Protein AF-V4HMG2-F1 (afdb_monomer_lite)

Sequence (70 aa):
MSDDPDRTADEPDPTAQDEAVENFLDDAETVLSEYSQGYMDADDALSRLTSDIDDLRAEYENTGDADTEE

pLDDT: mean 80.44, std 19.81, range [43.0, 97.75]

Foldseek 3Di:
DDPDVPDPPQDQDVVLLVVLVVVLVVQLVVLVVCVVVVVDDPVRSVVSNVVSVVVSVCSVVVSRPPPPDD

Radius of gyration: 17.97 Å; chains: 1; bounding box: 58×18×45 Å

Structure (mmCIF, N/CA/C/O backbone):
data_AF-V4HMG2-F1
#
_entry.id   AF-V4HMG2-F1
#
loop_
_atom_site.group_PDB
_atom_site.id
_atom_site.type_symbol
_atom_site.label_atom_id
_atom_site.label_alt_id
_atom_site.label_comp_id
_atom_site.label_asym_id
_atom_site.label_entity_id
_atom_site.label_seq_id
_atom_site.pdbx_PDB_ins_code
_atom_site.Cartn_x
_atom_site.Cartn_y
_atom_site.Cartn_z
_atom_site.occupancy
_atom_site.B_iso_or_equiv
_atom_site.auth_seq_id
_atom_site.auth_comp_id
_atom_site.auth_asym_id
_atom_site.auth_atom_id
_atom_site.pdbx_PDB_model_num
ATOM 1 N N . MET A 1 1 ? 49.916 -14.602 -18.554 1.00 56.22 1 MET A N 1
ATOM 2 C CA . MET A 1 1 ? 48.765 -14.462 -17.648 1.00 56.22 1 MET A CA 1
ATOM 3 C C . MET A 1 1 ? 47.828 -13.529 -18.370 1.00 56.22 1 MET A C 1
ATOM 5 O O . MET A 1 1 ? 48.173 -12.368 -18.527 1.00 56.22 1 MET A O 1
ATOM 9 N N . SER A 1 2 ? 46.798 -14.096 -18.990 1.00 45.16 2 SER A N 1
ATOM 10 C CA . SER A 1 2 ? 45.726 -13.321 -19.600 1.00 45.16 2 SER A CA 1
ATOM 11 C C . SER A 1 2 ? 44.794 -12.953 -18.458 1.00 45.16 2 SER A C 1
ATOM 13 O O . SER A 1 2 ? 44.120 -13.833 -17.929 1.00 45.16 2 SER A O 1
ATOM 15 N N . ASP A 1 3 ? 44.865 -11.704 -18.015 1.00 51.62 3 ASP A N 1
ATOM 16 C CA . ASP A 1 3 ? 43.767 -11.092 -17.280 1.00 51.62 3 ASP A CA 1
ATOM 17 C C . ASP A 1 3 ? 42.636 -10.932 -18.293 1.00 51.62 3 ASP A C 1
ATOM 19 O O . ASP A 1 3 ? 42.787 -10.232 -19.294 1.00 51.62 3 ASP A O 1
ATOM 23 N N . ASP A 1 4 ? 41.575 -11.694 -18.079 1.00 49.00 4 ASP A N 1
ATOM 24 C CA . ASP A 1 4 ? 40.310 -11.614 -18.790 1.00 49.00 4 ASP A CA 1
ATOM 25 C C . ASP A 1 4 ? 39.436 -10.638 -17.982 1.00 49.00 4 ASP A C 1
ATOM 27 O O . ASP A 1 4 ? 39.018 -10.994 -16.878 1.00 49.00 4 ASP A O 1
ATOM 31 N N . PRO A 1 5 ? 39.252 -9.377 -18.421 1.00 55.47 5 PRO A N 1
ATOM 32 C CA . PRO A 1 5 ? 38.456 -8.397 -17.684 1.00 55.47 5 PRO A CA 1
ATOM 33 C C . PRO A 1 5 ? 36.947 -8.534 -17.959 1.00 55.47 5 PRO A C 1
ATOM 35 O O . PRO A 1 5 ? 36.179 -7.657 -17.579 1.00 55.47 5 PRO A O 1
ATOM 38 N N . ASP A 1 6 ? 36.511 -9.607 -18.620 1.00 49.75 6 ASP A N 1
ATOM 39 C CA . ASP A 1 6 ? 35.188 -9.730 -19.236 1.00 49.75 6 ASP A CA 1
ATOM 40 C C . ASP A 1 6 ? 34.295 -10.698 -18.438 1.00 49.75 6 ASP A C 1
ATOM 42 O O . ASP A 1 6 ? 33.826 -11.729 -18.920 1.00 49.75 6 ASP A O 1
ATOM 46 N N . ARG A 1 7 ? 34.133 -10.433 -17.133 1.00 46.19 7 ARG A N 1
ATOM 47 C CA . ARG A 1 7 ? 33.235 -11.248 -16.292 1.00 46.19 7 ARG A CA 1
ATOM 48 C C . ARG A 1 7 ? 32.494 -10.509 -15.180 1.00 46.19 7 ARG A C 1
ATOM 50 O O . ARG A 1 7 ? 32.058 -11.149 -14.232 1.00 46.19 7 ARG A O 1
ATOM 57 N N . THR A 1 8 ? 32.355 -9.190 -15.279 1.00 51.62 8 THR A N 1
ATOM 58 C CA . THR A 1 8 ? 31.601 -8.390 -14.292 1.00 51.62 8 THR A CA 1
ATOM 59 C C . THR A 1 8 ? 30.568 -7.453 -14.923 1.00 51.62 8 THR A C 1
ATOM 61 O O . THR A 1 8 ? 30.088 -6.561 -14.240 1.00 51.62 8 THR A O 1
ATOM 64 N N . ALA A 1 9 ? 30.250 -7.603 -16.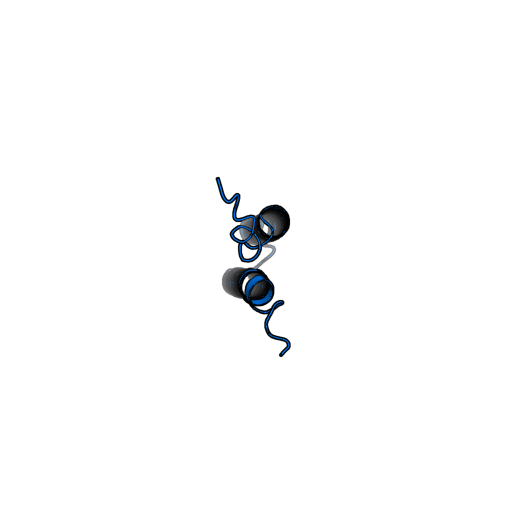214 1.00 50.06 9 ALA A N 1
ATOM 65 C CA . ALA A 1 9 ? 29.310 -6.720 -16.921 1.00 50.06 9 ALA A CA 1
ATOM 66 C C . ALA A 1 9 ? 27.848 -7.216 -16.919 1.00 50.06 9 ALA A C 1
ATOM 68 O O . ALA A 1 9 ? 26.979 -6.502 -17.388 1.00 50.06 9 ALA A O 1
ATOM 69 N N . ASP A 1 10 ? 27.586 -8.407 -16.373 1.00 50.75 10 ASP A N 1
ATOM 70 C CA . ASP A 1 10 ? 26.260 -9.056 -16.343 1.00 50.75 10 ASP A CA 1
ATOM 71 C 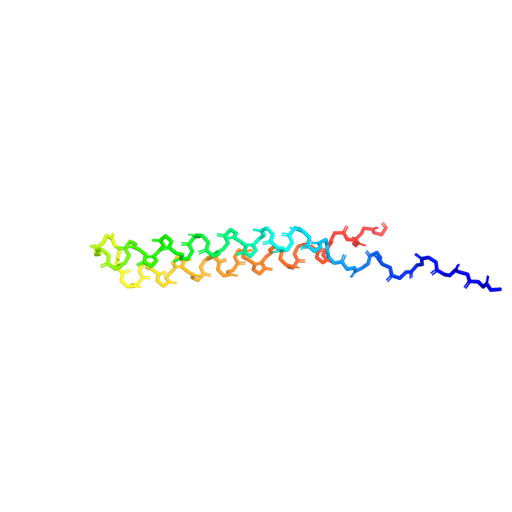C . ASP A 1 10 ? 25.774 -9.275 -14.896 1.00 50.75 10 ASP A C 1
ATOM 73 O O . ASP A 1 10 ? 24.957 -10.147 -14.616 1.00 50.75 10 ASP A O 1
ATOM 77 N N . GLU A 1 11 ? 26.341 -8.542 -13.931 1.00 57.34 11 GLU A N 1
ATOM 78 C CA . GLU A 1 11 ? 25.777 -8.479 -12.585 1.00 57.34 11 GLU A CA 1
ATOM 79 C C . GLU A 1 11 ? 25.019 -7.155 -12.459 1.00 57.34 11 GLU A C 1
ATOM 81 O O . GLU A 1 11 ? 25.605 -6.097 -12.706 1.00 57.34 11 GLU A O 1
ATOM 86 N N . PRO A 1 12 ? 23.720 -7.202 -12.120 1.00 57.91 12 PRO A N 1
ATOM 87 C CA . PRO A 1 12 ? 22.931 -6.000 -11.895 1.00 57.91 12 PRO A CA 1
ATOM 88 C C . PRO A 1 12 ? 23.623 -5.130 -10.845 1.00 57.91 12 PRO A C 1
ATOM 90 O O . PRO A 1 12 ? 24.207 -5.668 -9.901 1.00 57.91 12 PRO A O 1
ATOM 93 N N . ASP A 1 13 ? 23.575 -3.802 -11.005 1.00 65.25 13 ASP A N 1
ATOM 94 C CA . ASP A 1 13 ? 24.215 -2.893 -10.053 1.00 65.25 13 ASP A CA 1
ATOM 95 C C . ASP A 1 13 ? 23.674 -3.194 -8.642 1.00 65.25 13 ASP A C 1
ATOM 97 O O . ASP A 1 13 ? 22.484 -2.977 -8.384 1.00 65.25 13 ASP A O 1
ATOM 101 N N . PRO A 1 14 ? 24.512 -3.719 -7.725 1.00 67.31 14 PRO A N 1
ATOM 102 C CA . PRO A 1 14 ? 24.034 -4.177 -6.427 1.00 67.31 14 PRO A CA 1
ATOM 103 C C . PRO A 1 14 ? 23.443 -3.023 -5.617 1.00 67.31 14 PRO A C 1
ATOM 105 O O . PRO A 1 14 ? 22.549 -3.241 -4.809 1.00 67.31 14 PRO A O 1
ATOM 108 N N . THR A 1 15 ? 23.880 -1.786 -5.874 1.00 76.06 15 THR A N 1
ATOM 109 C CA . THR A 1 15 ? 23.380 -0.607 -5.165 1.00 76.06 15 THR A CA 1
ATOM 110 C C . THR A 1 15 ? 21.985 -0.193 -5.626 1.00 76.06 15 THR A C 1
ATOM 112 O O . THR A 1 15 ? 21.187 0.231 -4.797 1.00 76.06 15 THR A O 1
ATOM 115 N N . ALA A 1 16 ? 21.655 -0.385 -6.908 1.00 77.00 16 ALA A N 1
ATOM 116 C CA . ALA A 1 16 ? 20.306 -0.140 -7.421 1.00 77.00 16 ALA A CA 1
ATOM 117 C C . ALA A 1 16 ? 19.302 -1.175 -6.886 1.00 77.00 16 ALA A C 1
ATOM 119 O O . ALA A 1 16 ? 18.166 -0.841 -6.555 1.00 77.00 16 ALA A O 1
ATOM 120 N N . GLN A 1 17 ? 19.734 -2.432 -6.749 1.00 82.88 17 GLN A N 1
ATOM 121 C CA . GLN A 1 17 ? 18.916 -3.488 -6.149 1.00 82.88 17 GLN A CA 1
ATOM 122 C C . GLN A 1 17 ? 18.689 -3.268 -4.655 1.00 82.88 17 GLN A C 1
ATOM 124 O O . GLN A 1 17 ? 17.566 -3.432 -4.179 1.00 82.88 17 GLN A O 1
ATOM 129 N N . ASP A 1 18 ? 19.739 -2.881 -3.929 1.00 86.94 18 ASP A N 1
ATOM 130 C CA . ASP A 1 18 ? 19.632 -2.541 -2.513 1.00 86.94 18 ASP A CA 1
ATOM 131 C C . ASP A 1 18 ? 18.654 -1.366 -2.312 1.00 86.94 18 ASP A C 1
ATOM 133 O O . ASP A 1 18 ? 17.770 -1.458 -1.463 1.00 86.94 18 ASP A O 1
ATOM 137 N N . GLU A 1 19 ? 18.718 -0.323 -3.149 1.00 89.88 19 GLU A N 1
ATOM 138 C CA . GLU A 1 19 ? 17.783 0.814 -3.106 1.00 89.88 19 GLU A CA 1
ATOM 139 C C . GLU A 1 19 ? 16.330 0.392 -3.397 1.00 89.88 19 GLU A C 1
ATOM 141 O O . GLU A 1 19 ? 15.408 0.803 -2.690 1.00 89.88 19 GLU A O 1
ATOM 146 N N . ALA A 1 20 ? 16.099 -0.468 -4.394 1.00 90.75 20 ALA A N 1
ATOM 147 C CA . ALA A 1 20 ? 14.761 -0.978 -4.703 1.00 90.75 20 ALA A CA 1
ATOM 148 C C . ALA A 1 20 ? 14.165 -1.796 -3.541 1.00 90.75 20 ALA A C 1
ATOM 150 O O . ALA A 1 20 ? 12.983 -1.659 -3.217 1.00 90.75 20 ALA A O 1
ATOM 151 N N . VAL A 1 21 ? 14.985 -2.621 -2.880 1.00 93.25 21 VAL A N 1
ATOM 152 C CA . VAL A 1 21 ? 14.570 -3.389 -1.696 1.00 93.25 21 VAL A CA 1
ATOM 153 C C . VAL A 1 21 ? 14.293 -2.471 -0.508 1.00 93.25 21 VAL A C 1
ATOM 155 O O . VAL A 1 21 ? 13.294 -2.675 0.181 1.00 93.25 21 VAL A O 1
ATOM 158 N N . GLU A 1 22 ? 15.141 -1.473 -0.258 1.00 94.69 22 GLU A N 1
ATOM 159 C CA . GLU A 1 22 ? 14.931 -0.487 0.809 1.00 94.69 22 GLU 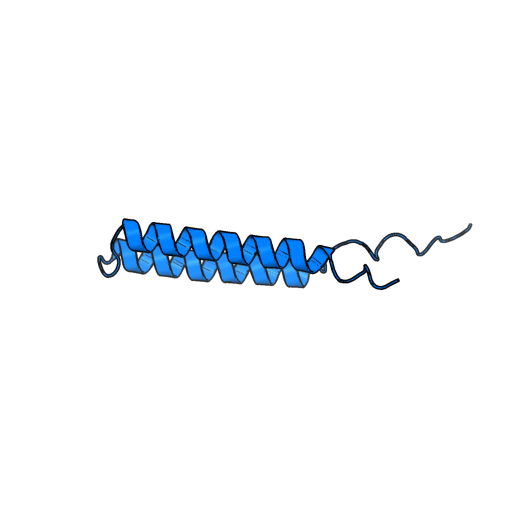A CA 1
ATOM 160 C C . GLU A 1 22 ? 13.604 0.259 0.624 1.00 94.69 22 GLU A C 1
ATOM 162 O O . GLU A 1 22 ? 12.795 0.300 1.552 1.00 94.69 22 GLU A O 1
ATOM 167 N N . ASN A 1 23 ? 13.325 0.738 -0.592 1.00 93.19 23 ASN A N 1
ATOM 168 C CA . ASN A 1 23 ? 12.064 1.406 -0.916 1.00 93.19 23 ASN A CA 1
ATOM 169 C C . ASN A 1 23 ? 10.849 0.495 -0.675 1.00 93.19 23 ASN A C 1
ATOM 171 O O . ASN A 1 23 ? 9.886 0.902 -0.026 1.00 93.19 23 ASN A O 1
ATOM 175 N N . PHE A 1 24 ? 10.914 -0.764 -1.122 1.00 96.00 24 PHE A N 1
ATOM 176 C CA . PHE A 1 24 ? 9.851 -1.739 -0.869 1.00 96.00 24 PHE A CA 1
ATOM 177 C C . PHE A 1 24 ? 9.598 -1.956 0.634 1.00 96.00 24 PHE A C 1
ATOM 179 O O . PHE A 1 24 ? 8.448 -2.074 1.062 1.00 96.00 24 PHE A O 1
ATOM 186 N N . LEU A 1 25 ? 10.656 -2.031 1.449 1.00 97.75 25 LEU A N 1
ATOM 187 C CA . LEU A 1 25 ? 10.521 -2.224 2.894 1.00 97.75 25 LEU A CA 1
ATOM 188 C C . LEU A 1 25 ? 9.864 -1.017 3.578 1.00 97.75 25 LEU A C 1
ATOM 190 O O . LEU A 1 25 ? 8.999 -1.219 4.434 1.00 97.75 25 LEU A O 1
ATOM 194 N N . ASP A 1 26 ? 10.225 0.203 3.178 1.00 97.62 26 ASP A N 1
ATOM 195 C CA . ASP A 1 26 ? 9.627 1.440 3.695 1.00 97.62 26 ASP A CA 1
ATOM 196 C C . ASP A 1 26 ? 8.130 1.542 3.341 1.00 97.62 26 ASP A C 1
ATOM 198 O O . ASP A 1 26 ? 7.289 1.886 4.188 1.00 97.62 26 ASP A O 1
ATOM 202 N N . ASP A 1 27 ? 7.767 1.179 2.109 1.00 96.69 27 ASP A N 1
ATOM 203 C CA . ASP A 1 27 ? 6.373 1.144 1.664 1.00 96.69 27 ASP A CA 1
ATOM 204 C C . ASP A 1 27 ? 5.572 0.072 2.418 1.00 96.69 27 ASP A C 1
ATOM 206 O O . ASP A 1 27 ? 4.482 0.346 2.939 1.00 96.69 27 ASP A O 1
ATOM 210 N N . ALA A 1 28 ? 6.135 -1.127 2.586 1.00 97.56 28 ALA A N 1
ATOM 211 C CA . ALA A 1 28 ? 5.505 -2.204 3.343 1.00 97.56 28 ALA A CA 1
ATOM 212 C C . ALA A 1 28 ? 5.301 -1.842 4.828 1.00 97.56 28 ALA A C 1
ATOM 214 O O . ALA A 1 28 ? 4.261 -2.177 5.410 1.00 97.56 28 ALA A O 1
ATOM 215 N N . GLU A 1 29 ? 6.254 -1.140 5.453 1.00 97.69 29 GLU A N 1
ATOM 216 C CA . GLU A 1 29 ? 6.111 -0.645 6.826 1.00 97.69 29 GLU A CA 1
ATOM 217 C C . GLU A 1 29 ? 4.994 0.401 6.930 1.00 97.69 29 GLU A C 1
ATOM 219 O O . GLU A 1 29 ? 4.191 0.363 7.870 1.00 97.69 29 GLU A O 1
ATOM 224 N N . THR A 1 30 ? 4.875 1.279 5.932 1.00 97.44 30 THR A N 1
ATOM 225 C CA . THR A 1 30 ? 3.783 2.254 5.847 1.00 97.44 30 THR A CA 1
ATOM 226 C C . THR A 1 30 ? 2.426 1.555 5.771 1.00 97.44 30 THR A C 1
ATOM 228 O O . THR A 1 30 ? 1.550 1.838 6.591 1.00 97.44 30 THR A O 1
ATOM 231 N N . VAL A 1 31 ? 2.265 0.574 4.876 1.00 97.50 31 VAL A N 1
ATOM 232 C CA . VAL A 1 31 ? 1.019 -0.203 4.748 1.00 97.50 31 VAL A CA 1
ATOM 233 C C . VAL A 1 31 ? 0.672 -0.921 6.051 1.00 97.50 31 VAL A C 1
ATOM 235 O O . VAL A 1 31 ? -0.466 -0.853 6.525 1.00 97.50 31 VAL A O 1
ATOM 238 N N . LEU A 1 32 ? 1.650 -1.583 6.676 1.00 97.00 32 LEU A N 1
ATOM 239 C CA . LEU A 1 32 ? 1.441 -2.272 7.949 1.00 97.00 32 LEU A CA 1
ATOM 240 C C . LEU A 1 32 ? 1.023 -1.302 9.060 1.00 97.00 32 LEU A C 1
ATOM 242 O O . LEU A 1 32 ? 0.152 -1.627 9.874 1.00 97.00 32 LEU A O 1
ATOM 246 N N . SER A 1 33 ? 1.641 -0.124 9.105 1.00 97.44 33 SER A N 1
ATOM 247 C CA . SER A 1 33 ? 1.334 0.928 10.070 1.00 97.44 33 SER A CA 1
ATOM 248 C C . SER A 1 33 ? -0.087 1.460 9.885 1.00 97.44 33 SER A C 1
ATOM 250 O O . SER A 1 33 ? -0.830 1.578 10.864 1.00 97.44 33 SER A O 1
ATOM 252 N N . GLU A 1 34 ? -0.501 1.729 8.647 1.00 97.00 34 GLU A N 1
ATOM 253 C CA . GLU A 1 34 ? -1.847 2.207 8.322 1.00 97.00 34 GLU A CA 1
ATOM 254 C C . GLU A 1 34 ? -2.916 1.152 8.626 1.00 97.00 34 GLU A C 1
ATOM 256 O O . GLU A 1 34 ? -3.919 1.461 9.278 1.00 97.00 34 GLU A O 1
ATOM 261 N N . TYR A 1 35 ? -2.670 -0.108 8.257 1.00 96.38 35 TYR A N 1
ATOM 262 C CA . TYR A 1 35 ? -3.545 -1.230 8.599 1.00 96.38 35 TYR A CA 1
ATOM 263 C C . TYR A 1 35 ? -3.673 -1.413 10.119 1.00 96.38 35 TYR A C 1
ATOM 265 O O . TYR A 1 35 ? -4.778 -1.504 10.654 1.00 96.38 35 TYR A O 1
ATOM 273 N N . SER A 1 36 ? -2.553 -1.400 10.850 1.00 96.56 36 SER A N 1
ATOM 274 C CA . SER A 1 36 ? -2.542 -1.591 12.311 1.00 96.56 36 SER A CA 1
ATOM 275 C C . SER A 1 36 ? -3.264 -0.473 13.063 1.00 96.56 36 SER A C 1
ATOM 277 O O . SER A 1 36 ? -3.827 -0.702 14.135 1.00 96.56 36 SER A O 1
ATOM 279 N N . GLN A 1 37 ? -3.257 0.740 12.511 1.00 96.94 37 GLN A N 1
ATOM 280 C CA . GLN A 1 37 ? -3.983 1.888 13.050 1.00 96.94 37 GLN A CA 1
ATOM 281 C C . GLN A 1 37 ? -5.464 1.911 12.634 1.00 96.94 37 GLN A C 1
ATOM 283 O O . GLN A 1 37 ? -6.227 2.729 13.150 1.00 96.94 37 GLN A O 1
ATOM 288 N N . GLY A 1 38 ? -5.887 1.008 11.743 1.00 96.88 38 GLY A N 1
ATOM 289 C CA . GLY A 1 38 ? -7.244 0.953 11.203 1.00 96.88 38 GLY A CA 1
ATOM 290 C C . GLY A 1 38 ? -7.543 2.047 10.175 1.00 96.88 38 GLY A C 1
ATOM 291 O O . GLY A 1 38 ? -8.711 2.352 9.946 1.00 96.88 38 GLY A O 1
ATOM 292 N N . TYR A 1 39 ? -6.510 2.656 9.583 1.00 94.88 39 TYR A N 1
ATOM 293 C CA . TYR A 1 39 ? -6.645 3.607 8.473 1.00 94.88 39 TYR A CA 1
ATOM 294 C C . TYR A 1 39 ? -6.755 2.920 7.109 1.00 94.88 39 TYR A C 1
ATOM 296 O O . TYR A 1 39 ? -7.149 3.568 6.143 1.00 94.88 39 TYR A O 1
ATOM 304 N N . MET A 1 40 ? -6.430 1.628 7.040 1.00 96.25 40 MET A N 1
ATOM 305 C CA . MET A 1 40 ? -6.490 0.821 5.827 1.00 96.25 40 MET A CA 1
ATOM 306 C C . MET A 1 40 ? -7.167 -0.521 6.113 1.00 96.25 40 MET A C 1
ATOM 308 O O . MET A 1 40 ? -6.895 -1.153 7.137 1.00 96.25 40 MET A O 1
ATOM 312 N N . ASP A 1 41 ? -8.041 -0.954 5.206 1.00 97.25 41 ASP A N 1
ATOM 313 C CA . ASP A 1 41 ? -8.691 -2.262 5.270 1.00 97.25 41 ASP A CA 1
ATOM 314 C C . ASP A 1 41 ? -7.737 -3.383 4.826 1.00 97.25 41 ASP A C 1
ATOM 316 O O . ASP A 1 41 ? -6.782 -3.161 4.083 1.00 97.25 41 ASP A O 1
ATOM 320 N N . ALA A 1 42 ? -7.999 -4.618 5.267 1.00 96.19 42 ALA A N 1
ATOM 321 C CA . ALA A 1 42 ? -7.135 -5.764 4.961 1.00 96.19 42 ALA A CA 1
ATOM 322 C C . ALA A 1 42 ? -7.008 -6.026 3.450 1.00 96.19 42 ALA A C 1
ATOM 324 O O . ALA A 1 42 ? -5.919 -6.335 2.973 1.00 96.19 42 ALA A O 1
ATOM 325 N N . ASP A 1 43 ? -8.107 -5.894 2.704 1.00 97.69 43 ASP A N 1
ATOM 326 C CA . ASP A 1 43 ? -8.113 -6.116 1.255 1.00 97.69 43 ASP A CA 1
ATOM 327 C C . ASP A 1 43 ? -7.302 -5.038 0.520 1.00 97.69 43 ASP A C 1
ATOM 329 O O . ASP A 1 43 ? -6.529 -5.361 -0.383 1.00 97.69 43 ASP A O 1
ATOM 333 N N . ASP A 1 44 ? -7.408 -3.779 0.953 1.00 97.06 44 ASP A N 1
ATOM 334 C CA . ASP A 1 44 ? -6.637 -2.666 0.392 1.00 97.06 44 ASP A CA 1
ATOM 335 C C . ASP A 1 44 ? -5.143 -2.816 0.701 1.00 97.06 44 ASP A C 1
ATOM 337 O O . ASP A 1 44 ? -4.310 -2.661 -0.193 1.00 97.06 44 ASP A O 1
ATOM 341 N N . ALA A 1 45 ? -4.798 -3.202 1.934 1.00 96.75 45 ALA A N 1
ATOM 342 C CA . ALA A 1 45 ? -3.419 -3.473 2.334 1.00 96.75 45 ALA A CA 1
ATOM 343 C C . ALA A 1 45 ? -2.798 -4.606 1.506 1.00 96.75 45 ALA A C 1
ATOM 345 O O . ALA A 1 45 ? -1.681 -4.476 1.007 1.00 96.75 45 ALA A O 1
ATOM 346 N N . LEU A 1 46 ? -3.532 -5.706 1.309 1.00 97.12 46 LEU A N 1
ATOM 347 C CA . LEU A 1 46 ? -3.081 -6.823 0.476 1.00 97.12 46 LEU A CA 1
ATOM 348 C C . LEU A 1 46 ? -2.951 -6.428 -0.997 1.00 97.12 46 LEU A C 1
ATOM 350 O O . LEU A 1 46 ? -1.985 -6.828 -1.649 1.00 97.12 46 LEU A O 1
ATOM 354 N N . SER A 1 47 ? -3.894 -5.644 -1.526 1.00 97.50 47 SER A N 1
ATOM 355 C CA . SER A 1 47 ? -3.826 -5.154 -2.904 1.00 97.50 47 SER A CA 1
ATOM 356 C C . SER A 1 47 ? -2.616 -4.248 -3.114 1.00 97.50 47 SER A C 1
ATOM 358 O O . SER A 1 47 ? -1.971 -4.343 -4.156 1.00 97.50 47 SER A O 1
ATOM 360 N N . ARG A 1 48 ? -2.301 -3.392 -2.137 1.00 96.38 48 ARG A N 1
ATOM 361 C CA . ARG A 1 48 ? -1.157 -2.483 -2.205 1.00 96.38 48 ARG A CA 1
ATOM 362 C C . ARG A 1 48 ? 0.166 -3.238 -2.140 1.00 96.38 48 ARG A C 1
ATOM 364 O O . ARG A 1 48 ? 0.936 -3.143 -3.082 1.00 96.38 48 ARG A O 1
ATOM 371 N N . LEU A 1 49 ? 0.335 -4.123 -1.154 1.00 96.94 49 LEU A N 1
ATOM 372 C CA . LEU A 1 49 ? 1.520 -4.985 -1.057 1.00 96.94 49 LEU A CA 1
ATOM 373 C C . LEU A 1 49 ? 1.730 -5.852 -2.305 1.00 96.94 49 LEU A C 1
ATOM 375 O O . LEU A 1 49 ? 2.863 -6.131 -2.676 1.00 96.94 49 LEU A O 1
ATOM 379 N N . THR A 1 50 ? 0.651 -6.303 -2.954 1.00 96.88 50 THR A N 1
ATOM 380 C CA . THR A 1 50 ? 0.763 -7.049 -4.217 1.00 96.88 50 THR A CA 1
ATOM 381 C C . THR A 1 50 ? 1.340 -6.169 -5.325 1.00 96.88 50 THR A C 1
ATOM 383 O O . THR A 1 50 ? 2.233 -6.622 -6.033 1.00 96.88 50 THR A O 1
ATOM 386 N N . SER A 1 51 ? 0.875 -4.920 -5.435 1.00 96.62 51 SER A N 1
ATOM 387 C CA . SER A 1 51 ? 1.424 -3.941 -6.381 1.00 96.62 51 SER A CA 1
ATOM 388 C C . SER A 1 51 ? 2.899 -3.667 -6.102 1.00 96.62 51 SER A C 1
ATOM 390 O O . SER A 1 51 ? 3.706 -3.769 -7.015 1.00 96.62 51 SER A O 1
ATOM 392 N N . ASP A 1 52 ? 3.260 -3.418 -4.841 1.00 95.31 52 ASP A N 1
ATOM 393 C CA . ASP A 1 52 ? 4.640 -3.106 -4.453 1.00 95.31 52 ASP A CA 1
ATOM 394 C C . ASP A 1 52 ? 5.594 -4.288 -4.762 1.00 95.31 52 ASP A C 1
ATOM 396 O O . ASP A 1 52 ? 6.744 -4.095 -5.153 1.00 95.31 52 ASP A O 1
ATOM 400 N N . ILE A 1 53 ? 5.114 -5.537 -4.647 1.00 96.06 53 ILE A N 1
ATOM 401 C CA . ILE A 1 53 ? 5.863 -6.743 -5.053 1.00 96.06 53 ILE A CA 1
ATOM 402 C C . ILE A 1 53 ? 6.048 -6.814 -6.572 1.00 96.06 53 ILE A C 1
ATOM 404 O O . ILE A 1 53 ? 7.112 -7.233 -7.034 1.00 96.06 53 ILE A O 1
ATOM 408 N N . ASP A 1 54 ? 5.016 -6.483 -7.348 1.00 95.00 54 ASP A N 1
ATOM 409 C CA . ASP A 1 54 ? 5.098 -6.490 -8.809 1.00 95.00 54 ASP A CA 1
ATOM 410 C C . ASP A 1 54 ? 6.042 -5.387 -9.312 1.00 95.00 54 ASP A C 1
ATOM 412 O O . ASP A 1 54 ? 6.852 -5.651 -10.201 1.00 95.00 54 ASP A O 1
ATOM 416 N N . ASP A 1 55 ? 6.026 -4.208 -8.686 1.00 91.56 55 ASP A N 1
ATOM 417 C CA . ASP A 1 55 ? 6.955 -3.112 -8.981 1.00 91.56 55 ASP A CA 1
ATOM 418 C C . ASP A 1 55 ? 8.404 -3.507 -8.649 1.00 91.56 55 ASP A C 1
ATOM 420 O O . ASP A 1 55 ? 9.297 -3.350 -9.483 1.00 91.56 55 ASP A O 1
ATOM 424 N N . LEU A 1 56 ? 8.640 -4.128 -7.484 1.00 93.50 56 LEU A N 1
ATOM 425 C CA . LEU A 1 56 ? 9.960 -4.658 -7.131 1.00 93.50 56 LEU A CA 1
ATOM 426 C C . LEU A 1 56 ? 10.440 -5.689 -8.161 1.00 93.50 56 LEU A C 1
ATOM 428 O O . LEU A 1 56 ? 11.585 -5.640 -8.600 1.00 93.50 56 LEU A O 1
ATOM 432 N N . ARG A 1 57 ? 9.579 -6.622 -8.587 1.00 90.81 57 ARG A N 1
ATOM 433 C CA . ARG A 1 57 ? 9.940 -7.595 -9.633 1.00 90.81 57 ARG A CA 1
ATOM 434 C C . ARG A 1 57 ? 10.293 -6.919 -10.947 1.00 90.81 57 ARG A C 1
ATOM 436 O O . ARG A 1 57 ? 11.282 -7.313 -11.558 1.00 90.81 57 ARG A O 1
ATOM 443 N N . ALA A 1 58 ? 9.516 -5.922 -11.358 1.00 88.19 58 ALA A N 1
ATOM 444 C CA . ALA A 1 58 ? 9.765 -5.187 -12.587 1.00 88.19 58 ALA A CA 1
ATOM 445 C C . ALA A 1 58 ? 11.134 -4.493 -12.561 1.00 88.19 58 ALA A C 1
ATOM 447 O O . ALA A 1 58 ? 11.841 -4.547 -13.560 1.00 88.19 58 ALA A O 1
ATOM 448 N N . GLU A 1 59 ? 11.560 -3.923 -11.431 1.00 87.19 59 GLU A N 1
ATOM 449 C CA . GLU A 1 59 ? 12.904 -3.338 -11.287 1.00 87.19 59 GLU A CA 1
ATOM 450 C C . GLU A 1 59 ? 14.023 -4.384 -11.445 1.00 87.19 59 GLU A C 1
ATOM 452 O O . GLU A 1 59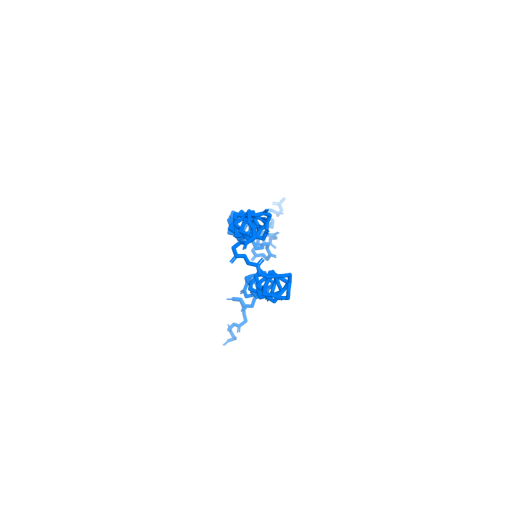 ? 15.018 -4.151 -12.140 1.00 87.19 59 GLU A O 1
ATOM 457 N N . TYR A 1 60 ? 13.844 -5.582 -10.879 1.00 83.62 60 TYR A N 1
ATOM 458 C CA . TYR A 1 60 ? 14.801 -6.683 -11.045 1.00 83.62 60 TYR A CA 1
ATOM 459 C C . TYR A 1 60 ? 14.832 -7.236 -12.477 1.00 83.62 60 TYR A C 1
ATOM 461 O O . TYR A 1 60 ? 15.906 -7.580 -12.970 1.00 83.62 60 TYR A O 1
ATOM 469 N N . GLU A 1 61 ? 13.680 -7.327 -13.142 1.00 82.12 61 GLU A N 1
ATOM 470 C CA . GLU A 1 61 ? 13.574 -7.777 -14.535 1.00 82.12 61 GLU A CA 1
ATOM 471 C C . GLU A 1 61 ? 14.158 -6.732 -15.500 1.00 82.12 61 GLU A C 1
ATOM 473 O O . GLU A 1 61 ? 14.971 -7.068 -16.357 1.00 82.12 61 GLU A O 1
ATOM 478 N N . ASN A 1 62 ? 13.845 -5.449 -15.302 1.00 69.19 62 ASN A N 1
ATOM 479 C CA . ASN A 1 62 ? 14.301 -4.343 -16.146 1.00 69.19 62 ASN A CA 1
ATOM 480 C C . ASN A 1 62 ? 15.815 -4.094 -16.031 1.00 69.19 62 ASN A C 1
ATOM 482 O O . ASN A 1 62 ? 16.456 -3.695 -17.002 1.00 69.19 62 ASN A O 1
ATOM 486 N N . THR A 1 63 ? 16.421 -4.400 -14.878 1.00 59.88 63 THR A N 1
ATOM 487 C CA . THR A 1 63 ? 17.886 -4.377 -14.741 1.00 59.88 63 THR A CA 1
ATOM 48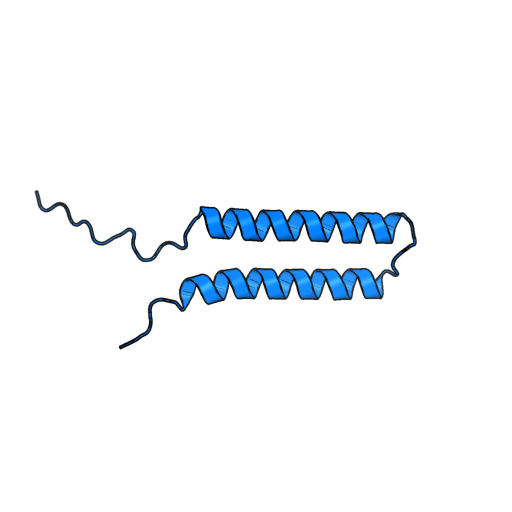8 C C . THR A 1 63 ? 18.562 -5.465 -15.597 1.00 59.88 63 THR A C 1
ATOM 490 O O . THR A 1 63 ? 19.715 -5.302 -15.986 1.00 59.88 63 THR A O 1
ATOM 493 N N . GLY A 1 64 ? 17.861 -6.557 -15.935 1.00 54.25 64 GLY A N 1
ATOM 494 C CA . GLY A 1 64 ? 18.376 -7.641 -16.784 1.00 54.25 64 GLY A CA 1
ATOM 495 C C . GLY A 1 64 ? 18.197 -7.439 -18.297 1.00 54.25 64 GLY A C 1
ATOM 496 O O . GLY A 1 64 ? 18.862 -8.120 -19.073 1.00 54.25 64 GLY A O 1
ATOM 497 N N . ASP A 1 65 ? 17.332 -6.518 -18.732 1.00 50.06 65 ASP A N 1
ATOM 498 C CA . ASP A 1 65 ? 16.978 -6.313 -20.151 1.00 50.06 65 ASP A CA 1
ATOM 499 C C . ASP A 1 65 ? 17.730 -5.143 -20.830 1.00 50.06 65 ASP A C 1
ATOM 501 O O . ASP A 1 65 ? 17.612 -4.944 -22.040 1.00 50.06 65 ASP A O 1
ATOM 505 N N . ALA A 1 66 ? 18.549 -4.382 -20.094 1.00 52.56 66 ALA A N 1
ATOM 506 C CA . ALA A 1 66 ? 19.230 -3.188 -20.613 1.00 52.56 66 ALA A CA 1
ATOM 507 C C . ALA A 1 66 ? 20.381 -3.451 -21.620 1.00 52.56 66 ALA A C 1
ATOM 509 O O . ALA A 1 66 ? 20.922 -2.487 -22.160 1.00 52.56 66 ALA A O 1
ATOM 510 N N . ASP A 1 67 ? 20.735 -4.711 -21.916 1.00 49.03 67 ASP A N 1
ATOM 511 C CA . ASP A 1 67 ? 21.881 -5.075 -22.780 1.00 49.03 67 ASP A CA 1
ATOM 512 C C . ASP A 1 67 ? 21.511 -5.852 -24.070 1.00 49.03 67 ASP A C 1
ATOM 514 O O . ASP A 1 67 ? 22.376 -6.421 -24.735 1.00 49.03 67 ASP A O 1
ATOM 518 N N . THR A 1 68 ? 20.234 -5.869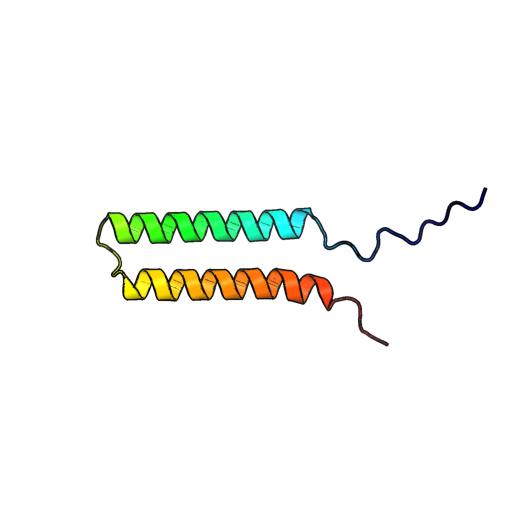 -24.485 1.00 48.12 68 THR A N 1
ATOM 519 C CA . THR A 1 68 ? 19.831 -6.444 -25.792 1.00 48.12 68 THR A CA 1
ATOM 520 C C . THR A 1 68 ? 19.461 -5.355 -26.805 1.00 48.12 68 THR A C 1
ATOM 522 O O . THR A 1 68 ? 18.310 -5.244 -27.220 1.00 48.12 68 THR A O 1
ATOM 525 N N . GLU A 1 69 ? 20.434 -4.559 -27.252 1.00 48.78 69 GLU A N 1
ATOM 526 C CA . GLU A 1 69 ? 20.319 -3.814 -28.517 1.00 48.78 69 GLU A CA 1
ATOM 527 C C . GLU A 1 69 ? 21.419 -4.292 -29.492 1.00 48.78 69 GLU A C 1
ATOM 529 O O . GLU A 1 69 ? 22.603 -4.034 -29.284 1.00 48.78 69 GLU A O 1
ATOM 534 N N . GLU A 1 70 ? 21.005 -5.057 -30.518 1.00 43.00 70 GLU A N 1
ATOM 535 C CA . GLU A 1 70 ? 21.821 -5.662 -31.601 1.00 43.00 70 GLU A CA 1
ATOM 536 C C . GLU A 1 70 ? 22.301 -4.640 -32.652 1.00 43.00 70 GLU A C 1
ATOM 538 O O . GLU A 1 70 ? 21.476 -3.806 -33.103 1.00 43.00 70 GLU A O 1
#

Organism: NCBI:txid1324957

Secondary structure (DSSP, 8-state):
------SSSSS--HHHHHHHHHHHHHHHHHHHHHHHTTSS-HHHHHHHHHHHHHHHHHHHHHHHHTT---